Protein AF-A0A060C229-F1 (afdb_monomer_lite)

pLDDT: mean 89.22, std 10.53, range [52.91, 98.19]

InterPro domains:
  IPR002901 Mannosyl-glycoprotein endo-beta-N-acetylglucosamidase-like domain [PF01832] (3-80)
  IPR00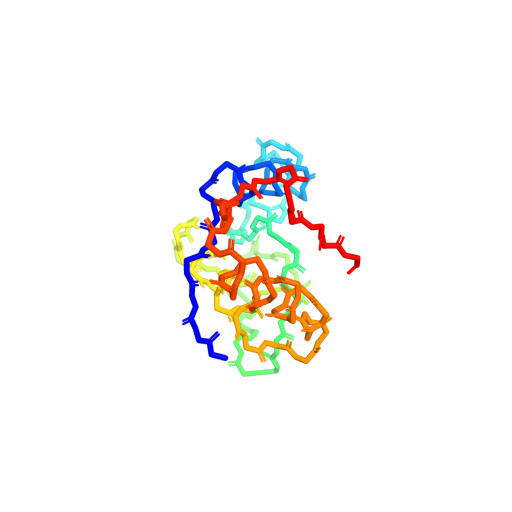2901 Mannosyl-glycoprotein endo-beta-N-acetylglucosamidase-like domain [SM00047] (1-99)
  IPR053195 Bax-like [PTHR40572] (1-97)

Sequence (100 aa):
RVDIIPTSMVATMAAAESGWGTSKLARANNNLFGMKCAQSHCNNEPGKVKGYSHFDSVKESVDAYVATLNTHQAYQSFRQERAQLRQRDEELTAASLFIN

Secondary structure (DSSP, 8-state):
---PPPHHHHHHHHHHHHTTTTSHHHHHH--TT--BPPTTS----TTSPTTB---SSHHHHHHHHHHHHHH-GGGHHHHHHHHHHHHTT----TTT----

Structure (mmCIF, N/CA/C/O backbone):
data_AF-A0A060C229-F1
#
_entry.id   AF-A0A060C229-F1
#
loop_
_atom_site.group_PDB
_atom_site.id
_atom_site.type_symbol
_atom_site.label_atom_id
_atom_site.label_alt_id
_atom_site.label_comp_id
_atom_site.label_asym_id
_atom_site.label_entity_id
_atom_site.label_seq_id
_atom_site.pdbx_PDB_ins_code
_atom_site.Cartn_x
_atom_site.Cartn_y
_atom_site.Cartn_z
_atom_site.occupancy
_atom_site.B_iso_or_equiv
_atom_site.auth_seq_id
_atom_site.auth_comp_id
_atom_site.auth_asym_id
_atom_site.auth_atom_id
_atom_site.pdbx_PDB_model_num
ATOM 1 N N . ARG A 1 1 ? -3.771 -10.178 15.306 1.00 63.38 1 ARG A N 1
ATOM 2 C CA . ARG A 1 1 ? -5.032 -10.653 14.688 1.00 63.38 1 ARG A CA 1
ATOM 3 C C . ARG A 1 1 ? -5.276 -9.824 13.433 1.00 63.38 1 ARG A C 1
ATOM 5 O O . ARG A 1 1 ? -5.025 -8.625 13.488 1.00 63.38 1 ARG A O 1
ATOM 12 N N . VAL A 1 2 ? -5.693 -10.448 12.331 1.00 75.69 2 VAL A N 1
ATOM 13 C CA . VAL A 1 2 ? -6.096 -9.743 11.100 1.00 75.69 2 VAL A CA 1
ATOM 14 C C . VAL A 1 2 ? -7.425 -9.024 11.364 1.00 75.69 2 VAL A C 1
ATOM 16 O O . VAL A 1 2 ? -8.322 -9.630 11.946 1.00 75.69 2 VAL A O 1
ATOM 19 N N . ASP A 1 3 ? -7.524 -7.744 11.004 1.00 81.38 3 ASP A N 1
ATOM 20 C CA . ASP A 1 3 ? -8.747 -6.925 11.097 1.00 81.38 3 ASP A CA 1
ATOM 21 C C . ASP A 1 3 ? -8.796 -5.963 9.896 1.00 81.38 3 ASP A C 1
ATOM 23 O O . ASP A 1 3 ? -7.804 -5.802 9.174 1.00 81.38 3 ASP A O 1
ATOM 27 N N . ILE A 1 4 ? -9.949 -5.332 9.699 1.00 86.56 4 ILE A N 1
ATOM 28 C CA . ILE A 1 4 ? -10.198 -4.340 8.655 1.00 86.56 4 ILE A CA 1
ATOM 29 C C . ILE A 1 4 ? -9.298 -3.119 8.881 1.00 86.56 4 ILE A C 1
ATOM 31 O O . ILE A 1 4 ? -9.135 -2.641 10.005 1.00 86.56 4 ILE A O 1
ATOM 35 N N . ILE A 1 5 ? -8.722 -2.612 7.790 1.00 90.69 5 ILE A N 1
ATOM 36 C CA . ILE A 1 5 ? -8.055 -1.309 7.741 1.00 90.69 5 ILE A CA 1
ATOM 37 C C . ILE A 1 5 ? -9.007 -0.342 7.036 1.00 90.69 5 ILE A C 1
ATOM 39 O O . ILE A 1 5 ? -9.529 -0.709 5.979 1.00 90.69 5 ILE A O 1
ATOM 43 N N . PRO A 1 6 ? -9.246 0.869 7.565 1.00 91.94 6 PRO A N 1
ATOM 44 C CA . PRO A 1 6 ? -10.125 1.828 6.907 1.00 91.94 6 PRO A CA 1
ATOM 45 C C . PRO A 1 6 ? -9.639 2.145 5.488 1.00 91.94 6 PRO A C 1
ATOM 47 O O . PRO A 1 6 ? -8.473 2.485 5.282 1.00 91.94 6 PRO A O 1
ATOM 50 N N . THR A 1 7 ? -10.531 2.070 4.500 1.00 92.69 7 THR A N 1
ATOM 51 C CA . THR A 1 7 ? -10.171 2.280 3.086 1.00 92.69 7 THR A CA 1
ATOM 52 C C . THR A 1 7 ? -9.576 3.665 2.841 1.00 92.69 7 THR A C 1
ATOM 54 O O . THR A 1 7 ? -8.602 3.797 2.102 1.00 92.69 7 THR A O 1
ATOM 57 N N . SER A 1 8 ? -10.118 4.697 3.496 1.00 93.06 8 SER A N 1
ATOM 58 C CA . SER A 1 8 ? -9.610 6.070 3.405 1.00 93.06 8 SER A CA 1
ATOM 59 C C . SER A 1 8 ? -8.169 6.191 3.901 1.00 93.06 8 SER A C 1
ATOM 61 O O . SER A 1 8 ? -7.378 6.914 3.305 1.00 93.06 8 SER A O 1
ATOM 63 N N . MET A 1 9 ? -7.798 5.437 4.936 1.00 93.06 9 MET A N 1
ATOM 64 C CA . MET A 1 9 ? -6.432 5.395 5.454 1.00 93.06 9 MET A CA 1
ATOM 65 C C . MET A 1 9 ? -5.469 4.820 4.410 1.00 93.06 9 MET A C 1
ATOM 67 O O . MET A 1 9 ? -4.452 5.436 4.100 1.00 93.06 9 MET A O 1
ATOM 71 N N . VAL A 1 10 ? -5.817 3.673 3.816 1.00 95.00 10 V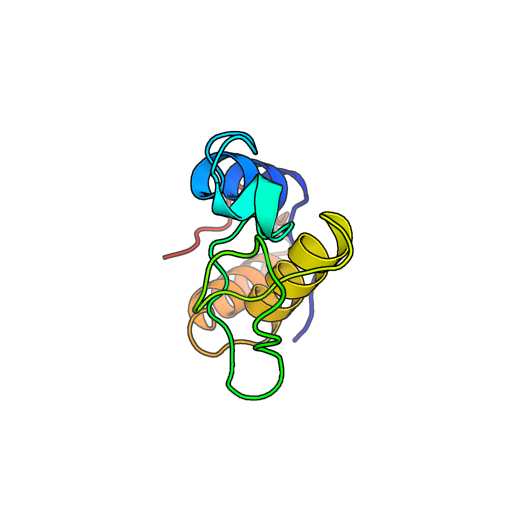AL A N 1
ATOM 72 C CA . VAL A 1 10 ? -5.000 3.031 2.773 1.00 95.00 10 VAL A CA 1
ATOM 73 C C . VAL A 1 10 ? -4.869 3.932 1.544 1.00 95.00 10 VAL A C 1
ATOM 75 O O . VAL A 1 10 ? -3.776 4.052 0.996 1.00 95.00 10 VAL A O 1
ATOM 78 N N . ALA A 1 11 ? -5.951 4.599 1.133 1.00 95.00 11 ALA A N 1
ATOM 79 C CA . ALA A 1 11 ? -5.946 5.520 -0.001 1.00 95.00 11 ALA A CA 1
ATOM 80 C C . ALA A 1 11 ? -5.047 6.746 0.240 1.00 95.00 11 ALA A C 1
ATOM 82 O O . ALA A 1 11 ? -4.258 7.105 -0.633 1.00 95.00 11 ALA A O 1
ATOM 83 N N . THR A 1 12 ? -5.117 7.356 1.427 1.00 94.56 12 THR A N 1
ATOM 84 C CA . THR A 1 12 ? -4.258 8.492 1.796 1.00 94.56 12 THR A CA 1
ATOM 85 C C . THR A 1 12 ? -2.787 8.088 1.839 1.00 94.56 12 THR A C 1
ATOM 87 O O . THR A 1 12 ? -1.952 8.783 1.264 1.00 94.56 12 THR A O 1
ATOM 90 N N . MET A 1 13 ? -2.466 6.940 2.447 1.00 94.81 13 MET A N 1
ATOM 91 C CA . MET A 1 13 ? -1.097 6.411 2.468 1.00 94.81 13 MET A CA 1
ATOM 92 C C . MET A 1 13 ? -0.593 6.127 1.053 1.00 94.81 13 MET A C 1
ATOM 94 O O . MET A 1 13 ? 0.496 6.551 0.688 1.00 94.81 13 MET A O 1
ATOM 98 N N . ALA A 1 14 ? -1.408 5.476 0.220 1.00 97.19 14 ALA A N 1
ATOM 99 C CA . ALA A 1 14 ? -1.069 5.226 -1.173 1.00 97.19 14 ALA A CA 1
ATOM 100 C C . ALA A 1 14 ? -0.754 6.530 -1.915 1.00 97.19 14 ALA A C 1
ATOM 102 O O . ALA A 1 14 ? 0.268 6.609 -2.592 1.00 97.19 14 ALA A O 1
ATOM 103 N N . ALA A 1 15 ? -1.589 7.562 -1.778 1.00 96.69 15 ALA A N 1
ATOM 104 C CA . ALA A 1 15 ? -1.353 8.860 -2.404 1.00 96.69 15 ALA A CA 1
ATOM 105 C C . ALA A 1 15 ? -0.059 9.522 -1.901 1.00 96.69 15 ALA A C 1
ATOM 107 O O . ALA A 1 15 ? 0.727 10.004 -2.719 1.00 96.69 15 ALA A O 1
ATOM 108 N N . ALA A 1 16 ? 0.188 9.510 -0.590 1.00 96.75 16 ALA A N 1
ATOM 109 C CA . ALA A 1 16 ? 1.377 10.106 0.013 1.00 96.75 16 ALA A CA 1
ATOM 110 C C . ALA A 1 16 ? 2.671 9.399 -0.430 1.00 96.75 16 ALA A C 1
ATOM 112 O O . ALA A 1 16 ? 3.570 10.040 -0.970 1.00 96.75 16 ALA A O 1
ATOM 113 N N . GLU A 1 17 ? 2.736 8.075 -0.282 1.00 96.81 17 GLU A N 1
ATOM 114 C CA . GLU A 1 17 ? 3.943 7.275 -0.538 1.00 96.81 17 GLU A CA 1
ATOM 115 C C . GLU A 1 17 ? 4.284 7.164 -2.032 1.00 96.81 17 GLU A C 1
ATOM 117 O O . GLU A 1 17 ? 5.448 7.060 -2.426 1.00 96.81 17 GLU A O 1
ATOM 122 N N . SER A 1 18 ? 3.271 7.219 -2.902 1.00 98.12 18 SER A N 1
ATOM 123 C CA . SER A 1 18 ? 3.461 7.096 -4.351 1.00 98.12 18 SER A CA 1
ATOM 124 C C . SER A 1 18 ? 3.529 8.431 -5.094 1.00 98.12 18 SER A C 1
ATOM 126 O O . SER A 1 18 ? 3.715 8.433 -6.317 1.00 98.12 18 SER A O 1
ATOM 128 N N . GLY A 1 19 ? 3.358 9.561 -4.400 1.00 97.69 19 GLY A N 1
ATOM 129 C CA . GLY A 1 19 ? 3.198 10.871 -5.032 1.00 97.69 19 GLY A CA 1
ATOM 130 C C . GLY A 1 19 ? 1.999 10.889 -5.982 1.00 97.69 19 GLY A C 1
ATOM 131 O O . GLY A 1 19 ? 2.156 11.158 -7.174 1.00 97.69 19 GLY A O 1
ATOM 132 N N . TRP A 1 20 ? 0.818 10.524 -5.481 1.00 97.62 20 TRP A N 1
ATOM 133 C CA . TRP A 1 20 ? -0.419 10.377 -6.261 1.00 97.62 20 TRP A CA 1
ATOM 134 C C . TRP A 1 20 ? -0.285 9.406 -7.447 1.00 97.62 20 TRP A C 1
ATOM 136 O O . TRP A 1 20 ? -0.830 9.628 -8.525 1.00 97.62 20 TRP A O 1
ATOM 146 N N . GLY A 1 21 ? 0.485 8.331 -7.268 1.00 97.56 21 GLY A N 1
ATOM 147 C CA . GLY A 1 21 ? 0.733 7.299 -8.278 1.00 97.56 21 GLY A CA 1
ATOM 148 C C . GLY A 1 21 ? 1.758 7.682 -9.349 1.00 97.56 21 GLY A C 1
ATOM 149 O O . GLY A 1 21 ? 2.005 6.905 -10.270 1.00 97.56 21 GLY A O 1
ATOM 150 N N . THR A 1 22 ? 2.375 8.862 -9.261 1.00 97.94 22 THR A N 1
ATOM 151 C CA . THR A 1 22 ? 3.265 9.370 -10.318 1.00 97.94 22 THR A CA 1
ATOM 152 C C . THR A 1 22 ? 4.717 8.914 -10.171 1.00 97.94 22 THR A C 1
ATOM 154 O O . THR A 1 22 ? 5.485 8.976 -11.145 1.00 97.94 22 THR A O 1
ATOM 157 N N . SER A 1 23 ? 5.108 8.418 -8.990 1.00 98.00 23 SER A N 1
ATOM 158 C CA . SER A 1 23 ? 6.484 7.995 -8.733 1.00 98.00 23 SER A CA 1
ATOM 159 C C . SER A 1 23 ? 6.942 6.919 -9.721 1.00 98.00 23 SER A C 1
ATOM 161 O O . SER A 1 23 ? 6.162 6.116 -10.246 1.00 98.00 23 SER A O 1
ATOM 163 N N . LYS A 1 24 ? 8.251 6.893 -9.999 1.00 96.44 24 LYS A N 1
ATOM 164 C CA . LYS A 1 24 ? 8.832 5.883 -10.895 1.00 96.44 24 LYS A CA 1
ATOM 165 C C . LYS A 1 24 ? 8.558 4.468 -10.382 1.00 96.44 24 LYS A C 1
ATOM 167 O O . LYS A 1 24 ? 8.255 3.594 -11.183 1.00 96.44 24 LYS A O 1
ATOM 172 N N . LEU A 1 25 ? 8.648 4.257 -9.069 1.00 96.19 25 LEU A N 1
ATOM 173 C CA . LEU A 1 25 ? 8.402 2.958 -8.452 1.00 96.19 25 LEU A CA 1
ATOM 174 C C . LEU A 1 25 ? 6.933 2.531 -8.590 1.00 96.19 25 LEU A C 1
ATOM 176 O O . LEU A 1 25 ? 6.674 1.395 -8.980 1.00 96.19 25 LEU A O 1
ATOM 180 N N . ALA A 1 26 ? 5.990 3.449 -8.359 1.00 97.50 26 ALA A N 1
ATOM 181 C CA . ALA A 1 26 ? 4.565 3.179 -8.522 1.00 97.50 26 ALA A CA 1
ATOM 182 C C . ALA A 1 26 ? 4.232 2.743 -9.953 1.00 97.50 26 ALA A C 1
ATOM 184 O O . ALA A 1 26 ? 3.586 1.720 -10.146 1.00 97.50 26 ALA A O 1
ATOM 185 N N . ARG A 1 27 ? 4.739 3.462 -10.962 1.00 96.81 27 ARG A N 1
ATOM 186 C CA . ARG A 1 27 ? 4.449 3.163 -12.375 1.00 96.81 27 ARG A CA 1
ATOM 187 C C . ARG A 1 27 ? 5.192 1.946 -12.916 1.00 96.81 27 ARG A C 1
ATOM 189 O O . ARG A 1 27 ? 4.632 1.194 -13.702 1.00 96.81 27 ARG A O 1
ATOM 196 N N . ALA A 1 28 ? 6.456 1.765 -12.539 1.00 94.94 28 ALA A N 1
ATOM 197 C CA . ALA A 1 28 ? 7.272 0.680 -13.079 1.00 94.94 28 ALA A CA 1
ATOM 198 C C . ALA A 1 28 ? 6.980 -0.657 -12.389 1.00 94.94 28 ALA A C 1
ATOM 200 O O . ALA A 1 28 ? 6.916 -1.688 -13.057 1.00 94.94 28 ALA A O 1
ATOM 201 N N . ASN A 1 29 ? 6.790 -0.648 -11.068 1.00 94.88 29 ASN A N 1
ATOM 202 C CA . ASN A 1 29 ? 6.690 -1.860 -10.254 1.00 94.88 29 ASN A CA 1
ATOM 203 C C . ASN A 1 29 ? 5.271 -2.129 -9.735 1.00 94.88 29 ASN A C 1
ATOM 205 O O . ASN A 1 29 ? 5.099 -3.093 -8.994 1.00 94.88 29 ASN A O 1
ATOM 209 N N . ASN A 1 30 ? 4.284 -1.283 -10.055 1.00 96.50 30 ASN A N 1
ATOM 210 C CA . ASN A 1 30 ? 2.971 -1.277 -9.397 1.00 96.50 30 ASN A CA 1
ATOM 211 C C . ASN A 1 30 ? 3.068 -1.173 -7.863 1.00 96.50 30 ASN A C 1
ATOM 213 O O . ASN A 1 30 ? 2.176 -1.630 -7.164 1.00 96.50 30 ASN A O 1
ATOM 217 N N . ASN A 1 31 ? 4.144 -0.593 -7.321 1.00 96.12 31 ASN A N 1
ATOM 218 C CA . ASN A 1 31 ? 4.441 -0.598 -5.888 1.00 96.12 31 ASN A CA 1
ATOM 219 C C . ASN A 1 31 ? 4.195 0.793 -5.294 1.00 96.12 31 ASN A C 1
ATOM 221 O O . ASN A 1 31 ? 5.030 1.691 -5.420 1.00 96.12 31 ASN A O 1
ATOM 225 N N . LEU A 1 32 ? 3.024 0.969 -4.677 1.00 98.19 32 LEU A N 1
ATOM 226 C CA . LEU A 1 32 ? 2.581 2.266 -4.156 1.00 98.19 32 LEU A CA 1
ATOM 227 C C . LEU A 1 32 ? 3.232 2.645 -2.821 1.00 98.19 32 LEU A C 1
ATOM 229 O O . LEU A 1 32 ? 3.284 3.824 -2.497 1.00 98.19 32 LEU A O 1
ATOM 233 N N . PHE A 1 33 ? 3.726 1.662 -2.066 1.00 97.12 33 PHE A N 1
ATOM 234 C CA . PHE A 1 33 ? 4.104 1.823 -0.655 1.00 97.12 33 PHE A CA 1
ATOM 235 C C . PHE A 1 33 ? 5.605 1.652 -0.404 1.00 97.12 33 PHE A C 1
ATOM 237 O O . PHE A 1 33 ? 6.024 1.393 0.722 1.00 97.12 33 PHE A O 1
ATOM 244 N N . GLY A 1 34 ? 6.430 1.699 -1.453 1.00 95.38 34 GLY A N 1
ATOM 245 C CA . GLY A 1 34 ? 7.880 1.585 -1.292 1.00 95.38 34 GLY A CA 1
ATOM 246 C C . GLY A 1 34 ? 8.344 0.230 -0.750 1.00 95.38 34 GLY A C 1
ATOM 247 O O . GLY A 1 34 ? 9.414 0.151 -0.146 1.00 95.38 34 GLY A O 1
ATOM 248 N N . MET A 1 35 ? 7.560 -0.841 -0.935 1.00 94.00 35 MET A N 1
ATOM 249 C CA . MET A 1 35 ? 7.844 -2.136 -0.313 1.00 94.00 35 MET A CA 1
ATOM 250 C C . MET A 1 35 ? 9.176 -2.681 -0.822 1.00 94.00 35 MET A C 1
ATOM 252 O O . MET A 1 35 ? 9.334 -2.959 -2.016 1.00 94.00 35 MET A O 1
ATOM 256 N N . LYS A 1 36 ? 10.140 -2.809 0.094 1.00 91.56 36 LYS A N 1
ATOM 257 C CA . LYS A 1 36 ? 11.444 -3.394 -0.203 1.00 91.56 36 LYS A CA 1
ATOM 258 C C . LYS A 1 36 ? 11.282 -4.867 -0.508 1.00 91.56 36 LYS A C 1
ATOM 260 O O . LYS A 1 36 ? 10.457 -5.564 0.081 1.00 91.56 36 LYS A O 1
ATOM 265 N N . CYS A 1 37 ? 12.116 -5.330 -1.417 1.00 84.31 37 CYS A N 1
ATOM 266 C CA . CYS A 1 37 ? 12.090 -6.716 -1.797 1.00 84.31 37 CYS A CA 1
ATOM 267 C C . CYS A 1 37 ? 12.713 -7.604 -0.703 1.00 84.31 37 CYS A C 1
ATOM 269 O O . CYS A 1 37 ? 13.862 -7.394 -0.311 1.00 84.31 37 CYS A O 1
ATOM 271 N N . ALA A 1 38 ? 11.967 -8.607 -0.231 1.00 70.75 38 ALA A N 1
ATOM 272 C CA . ALA A 1 38 ? 12.530 -9.734 0.509 1.00 70.75 38 ALA A CA 1
ATOM 273 C C . ALA A 1 38 ? 13.132 -10.725 -0.498 1.00 70.75 38 ALA A C 1
ATOM 275 O O . ALA A 1 38 ? 12.549 -10.950 -1.556 1.00 70.75 38 ALA A O 1
ATOM 276 N N . GLN A 1 39 ? 14.293 -11.298 -0.174 1.00 58.41 39 GLN A N 1
ATOM 277 C CA . GLN A 1 39 ? 15.210 -12.002 -1.088 1.00 58.41 39 GLN A CA 1
ATOM 278 C C . GLN A 1 39 ? 14.574 -13.031 -2.057 1.00 58.41 39 GLN A C 1
ATOM 280 O O . GLN A 1 39 ? 15.180 -13.319 -3.083 1.00 58.41 39 GLN A O 1
ATOM 285 N N . SER A 1 40 ? 13.371 -13.556 -1.790 1.00 52.91 40 SER A N 1
ATOM 286 C CA . SER A 1 40 ? 12.660 -14.526 -2.639 1.00 52.91 40 SER A CA 1
ATOM 287 C C . SER A 1 40 ? 11.802 -13.938 -3.773 1.00 52.91 40 SER A C 1
ATOM 289 O O . SER A 1 40 ? 11.469 -14.677 -4.692 1.00 52.91 40 SER A O 1
ATOM 291 N N . HIS A 1 41 ? 11.441 -12.646 -3.751 1.00 54.22 41 HIS A N 1
ATOM 292 C CA . HIS A 1 41 ? 10.542 -12.030 -4.756 1.00 54.22 41 HIS A CA 1
ATOM 293 C C . HIS A 1 41 ? 11.218 -10.954 -5.618 1.00 54.22 41 HIS A C 1
ATOM 295 O O . HIS A 1 41 ? 10.560 -10.158 -6.293 1.00 54.22 41 HIS A O 1
ATOM 301 N N . CYS A 1 42 ? 12.552 -10.924 -5.616 1.00 63.41 42 CYS A N 1
ATOM 302 C CA . CYS A 1 42 ? 13.327 -9.934 -6.357 1.00 63.41 4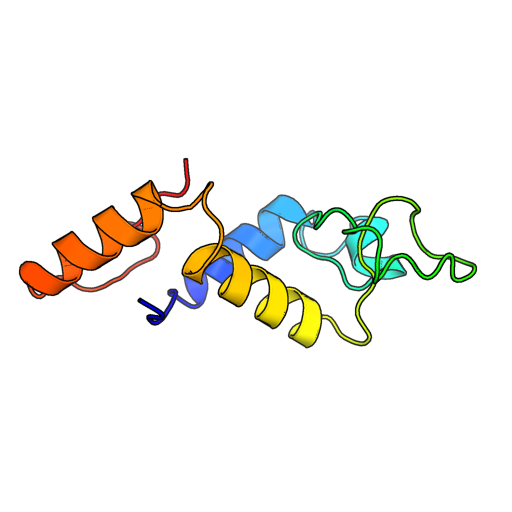2 CYS A CA 1
ATOM 303 C C . CYS A 1 42 ? 13.599 -10.441 -7.767 1.00 63.41 42 CYS A C 1
ATOM 305 O O . CYS A 1 42 ? 14.747 -10.713 -8.121 1.00 63.41 42 CYS A O 1
ATOM 307 N N . ASN A 1 43 ? 12.556 -10.573 -8.586 1.00 60.41 43 ASN A N 1
ATOM 308 C CA . ASN A 1 43 ? 12.796 -10.762 -10.010 1.00 60.41 43 ASN A CA 1
ATOM 309 C C . ASN A 1 43 ? 13.362 -9.445 -10.543 1.00 60.41 43 ASN A C 1
ATOM 311 O O . ASN A 1 43 ? 12.706 -8.403 -10.512 1.00 60.41 43 ASN A O 1
ATOM 315 N N . ASN A 1 44 ? 14.619 -9.482 -10.982 1.00 67.75 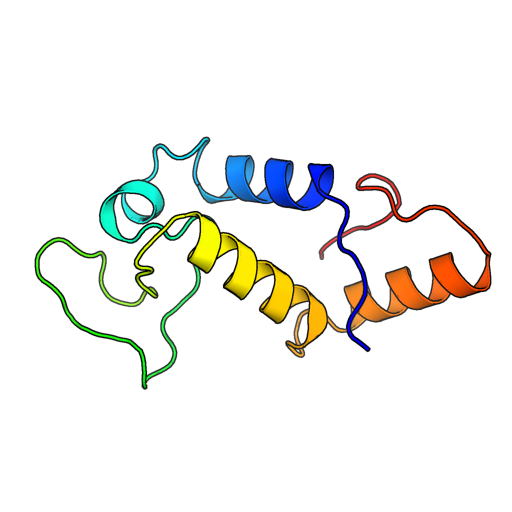44 ASN A N 1
ATOM 316 C CA . ASN A 1 44 ? 15.274 -8.370 -11.663 1.00 67.75 44 ASN A CA 1
ATOM 317 C C . ASN A 1 44 ? 14.737 -8.272 -13.096 1.00 67.75 44 ASN A C 1
ATOM 319 O O . ASN A 1 44 ? 15.462 -8.503 -14.063 1.00 67.75 44 ASN A O 1
ATOM 323 N N . GLU A 1 45 ? 13.450 -7.978 -13.225 1.00 79.75 45 GLU A N 1
ATOM 324 C CA . GLU A 1 45 ? 12.803 -7.831 -14.517 1.00 79.75 45 GLU A CA 1
ATOM 325 C C . GLU A 1 45 ? 13.234 -6.501 -15.175 1.00 79.75 45 GLU A C 1
ATOM 327 O O . GLU A 1 45 ? 13.319 -5.463 -14.497 1.00 79.75 45 GLU A O 1
ATOM 332 N N . PRO A 1 46 ? 13.545 -6.497 -16.486 1.00 85.62 46 PRO A N 1
ATOM 333 C CA . PRO A 1 46 ? 13.885 -5.278 -17.209 1.00 85.62 46 PRO A CA 1
ATOM 334 C C . PRO A 1 46 ? 12.827 -4.181 -17.036 1.00 85.62 46 PRO A C 1
ATOM 336 O O . PRO A 1 46 ? 11.628 -4.420 -17.118 1.00 85.62 46 PRO A O 1
ATOM 339 N N . GLY A 1 47 ? 13.277 -2.949 -16.794 1.00 87.44 47 GLY A N 1
ATOM 340 C CA . GLY A 1 47 ? 12.391 -1.795 -16.608 1.00 87.44 47 GLY A CA 1
ATOM 341 C C . GLY A 1 47 ? 11.862 -1.601 -15.182 1.00 87.44 47 GLY A C 1
ATOM 342 O O . GLY A 1 47 ? 11.342 -0.522 -14.892 1.00 87.44 47 GLY A O 1
ATOM 343 N N . LYS A 1 48 ? 12.053 -2.563 -14.268 1.00 91.56 48 LYS A N 1
ATOM 344 C CA . LYS A 1 48 ? 11.679 -2.421 -12.852 1.00 91.56 48 LYS A CA 1
ATOM 345 C C . LYS A 1 48 ? 12.759 -1.711 -12.034 1.00 91.56 48 LYS A C 1
ATOM 347 O O . LYS A 1 48 ? 13.959 -1.792 -12.310 1.00 91.56 48 LYS A O 1
ATOM 352 N N . VAL A 1 49 ? 12.334 -1.004 -10.990 1.00 92.38 49 VAL A N 1
ATOM 353 C CA . VAL A 1 49 ? 13.229 -0.397 -10.000 1.00 92.38 49 VAL A CA 1
ATOM 354 C C . VAL A 1 49 ? 13.790 -1.496 -9.099 1.00 92.38 49 VAL A C 1
ATOM 356 O O . VAL A 1 49 ? 13.038 -2.215 -8.441 1.00 92.38 49 VAL A O 1
ATOM 359 N N . LYS A 1 50 ? 15.122 -1.618 -9.067 1.00 90.00 50 LYS A N 1
ATOM 360 C CA . LYS A 1 50 ? 15.838 -2.632 -8.280 1.00 90.00 50 LYS A CA 1
ATOM 361 C C . LYS A 1 50 ? 15.704 -2.389 -6.775 1.00 90.00 50 LYS A C 1
ATOM 363 O O . LYS A 1 50 ? 15.649 -1.245 -6.333 1.00 90.00 50 LYS A O 1
ATOM 368 N N . GLY A 1 51 ? 15.715 -3.473 -5.998 1.00 89.00 51 GLY A N 1
ATOM 369 C CA . GLY A 1 51 ? 15.648 -3.436 -4.528 1.00 89.00 51 GLY A CA 1
ATOM 370 C C . GLY A 1 51 ? 14.235 -3.302 -3.951 1.00 89.00 51 GLY A C 1
ATOM 371 O O . GLY A 1 51 ? 14.062 -3.360 -2.734 1.00 89.00 51 GLY A O 1
ATOM 372 N N . TYR A 1 52 ? 13.223 -3.185 -4.810 1.00 91.81 52 TYR A N 1
ATOM 373 C CA . TYR A 1 52 ? 11.818 -3.090 -4.429 1.00 91.81 52 TYR A CA 1
ATOM 374 C C . TYR A 1 52 ? 11.022 -4.242 -5.024 1.00 91.81 52 TYR A C 1
ATOM 376 O O . TYR A 1 52 ? 11.357 -4.748 -6.096 1.00 91.81 52 TYR A O 1
ATOM 384 N N . SER A 1 53 ? 9.959 -4.639 -4.333 1.00 92.06 53 SER A N 1
ATOM 385 C CA . SER A 1 53 ? 9.001 -5.602 -4.867 1.00 92.06 53 SER A CA 1
ATOM 386 C C . SER A 1 53 ? 8.361 -5.053 -6.144 1.00 92.06 53 SER A C 1
ATOM 388 O O . SER A 1 53 ? 8.178 -3.836 -6.282 1.00 92.06 53 SER A O 1
ATOM 390 N N . HIS A 1 54 ? 8.034 -5.949 -7.072 1.00 91.69 54 HIS A N 1
ATOM 391 C CA . HIS A 1 54 ? 7.146 -5.682 -8.199 1.00 91.69 54 HIS A CA 1
ATOM 392 C C . HIS A 1 54 ? 5.875 -6.503 -8.008 1.00 91.69 54 HIS A C 1
ATOM 394 O O . HIS A 1 54 ? 5.919 -7.580 -7.417 1.00 91.69 54 HIS A O 1
ATOM 400 N N . PHE A 1 55 ? 4.764 -5.959 -8.480 1.00 92.44 55 PHE A N 1
ATOM 401 C CA . PHE A 1 55 ? 3.452 -6.583 -8.405 1.00 92.44 55 PHE A CA 1
ATOM 402 C C . PHE A 1 55 ? 2.834 -6.623 -9.799 1.00 92.44 55 PHE A C 1
ATOM 404 O O . PHE A 1 55 ? 3.067 -5.713 -10.608 1.00 92.44 55 PHE A O 1
ATOM 411 N N . ASP A 1 56 ? 2.005 -7.627 -10.066 1.00 92.56 56 ASP A N 1
ATOM 412 C CA . ASP A 1 56 ? 1.331 -7.762 -11.359 1.00 92.56 56 ASP A CA 1
ATOM 413 C C . ASP A 1 56 ? 0.241 -6.694 -11.513 1.00 92.56 56 ASP A C 1
ATOM 415 O O . ASP A 1 56 ? -0.088 -6.263 -12.620 1.00 92.56 56 ASP A O 1
ATOM 419 N N . SER A 1 57 ? -0.274 -6.181 -10.391 1.00 95.94 57 SER A N 1
ATOM 420 C CA . SER A 1 57 ? -1.240 -5.087 -10.368 1.00 95.94 57 SER A CA 1
ATOM 421 C C . SER A 1 57 ? -1.080 -4.165 -9.160 1.00 95.94 57 SER A C 1
ATOM 423 O O . SER A 1 57 ? -0.531 -4.532 -8.122 1.00 95.94 57 SER A O 1
ATOM 425 N N . VAL A 1 58 ? -1.645 -2.958 -9.262 1.00 96.31 58 VAL A N 1
ATOM 426 C CA . VAL A 1 58 ? -1.776 -2.038 -8.118 1.00 96.31 58 VAL A CA 1
ATOM 427 C C . VAL A 1 58 ? -2.555 -2.687 -6.969 1.00 96.31 58 VAL A C 1
ATOM 429 O O . VAL A 1 58 ? -2.222 -2.481 -5.803 1.00 96.31 58 VAL A O 1
ATOM 432 N N . LYS A 1 59 ? -3.566 -3.505 -7.289 1.00 96.81 59 LYS A N 1
ATOM 433 C CA . LYS A 1 59 ? -4.352 -4.235 -6.291 1.00 96.81 59 LYS A CA 1
ATOM 434 C C . LYS A 1 59 ? -3.472 -5.157 -5.446 1.00 96.81 59 LYS A C 1
ATOM 436 O O . LYS A 1 59 ? -3.599 -5.143 -4.228 1.00 96.81 59 LYS A O 1
ATOM 441 N N . GLU A 1 60 ? -2.560 -5.901 -6.063 1.00 95.94 60 GLU A N 1
ATOM 442 C CA . GLU A 1 60 ? -1.643 -6.775 -5.323 1.00 95.94 60 GLU A CA 1
ATOM 443 C C . GLU A 1 60 ? -0.712 -5.995 -4.393 1.00 95.94 60 GLU A C 1
ATOM 445 O O . GLU A 1 60 ? -0.468 -6.427 -3.268 1.00 95.94 60 GLU A O 1
ATOM 450 N N . SER A 1 61 ? -0.244 -4.815 -4.809 1.00 95.38 61 SER A N 1
ATOM 451 C CA . SER A 1 61 ? 0.532 -3.945 -3.921 1.00 95.38 61 SER A CA 1
ATOM 452 C C . SER A 1 61 ? -0.276 -3.483 -2.710 1.00 95.38 61 SER A C 1
ATOM 454 O O . SER A 1 61 ? 0.266 -3.433 -1.604 1.00 95.38 61 SER A O 1
ATOM 456 N N . VAL A 1 62 ? -1.560 -3.166 -2.897 1.00 96.75 62 VAL A N 1
ATOM 457 C CA . VAL A 1 62 ? -2.474 -2.814 -1.800 1.00 96.75 62 VAL A CA 1
ATOM 458 C C . VAL A 1 62 ? -2.701 -4.006 -0.874 1.00 96.75 62 VAL A C 1
ATOM 460 O O . VAL A 1 62 ? -2.583 -3.856 0.342 1.00 96.75 62 VAL A O 1
ATOM 463 N N . ASP A 1 63 ? -2.955 -5.191 -1.426 1.00 95.38 63 ASP A N 1
ATOM 464 C CA . ASP A 1 63 ? -3.170 -6.410 -0.644 1.00 95.38 63 ASP A CA 1
ATOM 465 C C . ASP A 1 63 ? -1.917 -6.761 0.187 1.00 95.38 63 ASP A C 1
ATOM 467 O O . ASP A 1 63 ? -2.018 -7.052 1.384 1.00 95.38 63 ASP A O 1
ATOM 471 N N . ALA A 1 64 ? -0.720 -6.641 -0.398 1.00 94.50 64 ALA A N 1
ATOM 472 C CA . ALA A 1 64 ? 0.552 -6.864 0.291 1.00 94.50 64 ALA A CA 1
ATOM 473 C C . ALA A 1 64 ? 0.801 -5.848 1.420 1.00 94.50 64 ALA A C 1
ATOM 475 O O . ALA A 1 64 ? 1.267 -6.208 2.509 1.00 94.50 64 ALA A O 1
ATOM 476 N N . TYR A 1 65 ? 0.460 -4.578 1.199 1.00 95.38 65 TYR A N 1
ATOM 477 C CA . TYR A 1 65 ? 0.577 -3.544 2.224 1.00 95.38 65 TYR A CA 1
ATOM 478 C C . TYR A 1 65 ? -0.406 -3.768 3.382 1.00 95.38 65 TYR A C 1
ATOM 480 O O . TYR A 1 65 ? -0.005 -3.758 4.547 1.00 95.38 65 TYR A O 1
ATOM 488 N N . VAL A 1 66 ? -1.672 -4.081 3.089 1.00 95.19 66 VAL A N 1
ATOM 489 C CA . VAL A 1 66 ? -2.682 -4.411 4.111 1.00 95.19 66 VAL A CA 1
ATOM 490 C C . VAL A 1 66 ? -2.281 -5.654 4.913 1.00 95.19 66 VAL A C 1
ATOM 492 O O . VAL A 1 66 ? -2.449 -5.685 6.138 1.00 95.19 66 VAL A O 1
ATOM 495 N N . ALA A 1 67 ? -1.700 -6.666 4.265 1.00 94.12 67 ALA A N 1
ATOM 496 C CA . ALA A 1 67 ? -1.139 -7.828 4.950 1.00 94.12 67 ALA A CA 1
ATOM 497 C C . ALA A 1 67 ? 0.016 -7.432 5.886 1.00 94.12 67 ALA A C 1
ATOM 499 O O . ALA A 1 67 ? 0.083 -7.902 7.026 1.00 94.12 67 ALA A O 1
ATOM 500 N N . THR A 1 68 ? 0.883 -6.516 5.447 1.00 93.19 68 THR A N 1
ATOM 501 C CA . THR A 1 68 ? 2.010 -5.999 6.238 1.00 93.19 68 THR A CA 1
ATOM 502 C C . THR A 1 68 ? 1.520 -5.272 7.491 1.00 93.19 68 THR A C 1
ATOM 504 O O . THR A 1 68 ? 1.965 -5.597 8.593 1.00 93.19 68 THR A O 1
ATOM 507 N N . LEU A 1 69 ? 0.534 -4.378 7.369 1.00 94.12 69 LEU A N 1
ATOM 508 C CA . LEU A 1 69 ? -0.087 -3.697 8.515 1.00 94.12 69 LEU A CA 1
ATOM 509 C C . LEU A 1 69 ? -0.665 -4.695 9.537 1.00 94.12 69 LEU A C 1
ATOM 511 O O . LEU A 1 69 ? -0.580 -4.508 10.756 1.00 94.12 69 LEU A O 1
ATOM 515 N N . ASN A 1 70 ? -1.228 -5.799 9.046 1.00 93.81 70 ASN A N 1
ATOM 516 C CA . ASN A 1 70 ? -1.864 -6.817 9.875 1.00 93.81 70 ASN A CA 1
ATOM 517 C C . ASN A 1 70 ? -0.910 -7.835 10.511 1.00 93.81 70 ASN A C 1
ATOM 519 O O . ASN A 1 70 ? -1.308 -8.492 11.478 1.00 93.81 70 ASN A O 1
ATOM 523 N N . THR A 1 71 ? 0.321 -7.974 10.018 1.00 92.06 71 THR A N 1
ATOM 524 C CA . THR A 1 71 ? 1.208 -9.076 10.433 1.00 92.06 71 THR A CA 1
ATOM 525 C C . THR A 1 71 ? 2.606 -8.634 10.851 1.00 92.06 71 THR A C 1
ATOM 527 O O . THR A 1 71 ? 3.164 -9.206 11.784 1.00 92.06 71 THR A O 1
ATOM 530 N N . HIS A 1 72 ? 3.172 -7.596 10.233 1.00 92.94 72 HIS A N 1
ATOM 531 C CA . HIS A 1 72 ? 4.583 -7.266 10.402 1.00 92.94 72 HIS A CA 1
ATOM 532 C C . HIS A 1 72 ? 4.884 -6.658 11.779 1.00 92.94 72 HIS A C 1
ATOM 534 O O . HIS A 1 72 ? 4.103 -5.866 12.314 1.00 92.94 72 HIS A O 1
ATOM 540 N N . GLN A 1 73 ? 6.031 -7.009 12.364 1.00 92.94 73 GLN A N 1
ATOM 541 C CA . GLN A 1 73 ? 6.400 -6.630 13.733 1.00 92.94 73 GLN A CA 1
ATOM 542 C C . GLN A 1 73 ? 6.447 -5.109 13.945 1.00 92.94 73 GLN A C 1
ATOM 544 O O . GLN A 1 73 ? 5.975 -4.626 14.969 1.00 92.94 73 GLN A O 1
ATOM 549 N N . ALA A 1 74 ? 6.925 -4.353 12.952 1.00 92.12 74 ALA A N 1
ATOM 550 C CA . ALA A 1 74 ? 6.978 -2.888 13.015 1.00 92.12 74 ALA A CA 1
ATOM 551 C C . ALA A 1 74 ? 5.604 -2.232 13.270 1.00 92.12 74 ALA A C 1
ATOM 553 O O . ALA A 1 74 ? 5.532 -1.193 13.908 1.00 92.12 74 ALA A O 1
ATOM 554 N N . TYR A 1 75 ? 4.507 -2.873 12.852 1.00 93.06 75 TYR A N 1
ATOM 555 C CA . TYR A 1 75 ? 3.145 -2.358 13.037 1.00 93.06 75 TYR A CA 1
ATOM 556 C C . TYR A 1 75 ? 2.447 -2.930 14.280 1.00 93.06 75 TYR A C 1
ATOM 558 O O . TYR A 1 75 ? 1.218 -2.962 14.351 1.00 93.06 75 TYR A O 1
ATOM 566 N N . GLN A 1 76 ? 3.199 -3.427 15.269 1.00 93.25 76 GLN A N 1
ATOM 567 C CA . GLN A 1 76 ? 2.612 -3.957 16.502 1.00 93.25 76 GLN A CA 1
ATOM 568 C C . GLN A 1 76 ? 1.788 -2.898 17.243 1.00 93.25 76 GLN A C 1
ATOM 570 O O . GLN A 1 76 ? 0.649 -3.191 17.606 1.00 93.25 76 GLN A O 1
ATOM 575 N N . SER A 1 77 ? 2.320 -1.686 17.420 1.00 92.19 77 SER A N 1
ATOM 576 C CA . SER A 1 77 ? 1.626 -0.597 18.121 1.00 92.19 77 SER A CA 1
ATOM 577 C C . SER A 1 77 ? 0.321 -0.219 17.420 1.00 92.19 77 SER A C 1
ATOM 579 O O . SER A 1 77 ? -0.723 -0.154 18.060 1.00 92.19 77 SER A O 1
ATOM 581 N N . PHE A 1 78 ? 0.343 -0.117 16.088 1.00 92.06 78 PHE A N 1
ATOM 582 C CA . PHE A 1 78 ? -0.856 0.102 15.274 1.00 92.06 78 PHE A CA 1
ATOM 583 C C . PHE A 1 78 ? -1.928 -0.981 15.502 1.00 92.06 78 PHE A C 1
ATOM 585 O O . PHE A 1 78 ? -3.118 -0.697 15.644 1.00 92.06 78 PHE A O 1
ATOM 592 N N . ARG A 1 79 ? -1.526 -2.256 15.587 1.00 93.62 79 ARG A N 1
ATOM 593 C CA . ARG A 1 79 ? -2.465 -3.350 15.886 1.00 93.62 79 ARG A CA 1
ATOM 594 C C . ARG A 1 79 ? -2.986 -3.319 17.320 1.00 93.62 79 ARG A C 1
ATOM 596 O O . ARG A 1 79 ? -4.110 -3.763 17.547 1.00 93.62 79 ARG A O 1
ATOM 603 N N . GLN A 1 80 ? -2.186 -2.846 18.273 1.00 92.25 80 GLN A N 1
ATOM 604 C CA . GLN A 1 80 ? -2.608 -2.676 19.664 1.00 92.25 80 GLN A CA 1
ATOM 605 C C . GLN A 1 80 ? -3.627 -1.544 19.793 1.00 92.25 80 GLN A C 1
ATOM 607 O O . GLN A 1 80 ? -4.664 -1.753 20.414 1.00 92.25 80 GLN A O 1
ATOM 612 N N . GLU A 1 81 ? -3.387 -0.402 19.149 1.00 91.56 81 GLU A N 1
ATOM 613 C CA . GLU A 1 81 ? -4.325 0.724 19.106 1.00 91.56 81 GLU A CA 1
ATOM 614 C C . GLU A 1 81 ? -5.672 0.296 18.508 1.00 91.56 81 GLU A C 1
ATOM 616 O O . GLU A 1 81 ? -6.717 0.458 19.137 1.00 91.56 81 GLU A O 1
ATOM 621 N N . ARG A 1 82 ? -5.650 -0.397 17.361 1.00 92.75 82 ARG A N 1
ATOM 622 C CA . ARG A 1 82 ? -6.856 -1.012 16.780 1.00 92.75 82 ARG A CA 1
ATOM 623 C C . ARG A 1 82 ? -7.589 -1.927 17.756 1.00 92.75 82 ARG A C 1
ATOM 625 O O . ARG A 1 82 ? -8.812 -1.882 17.840 1.00 92.75 82 ARG A O 1
ATOM 632 N N . ALA A 1 83 ? -6.861 -2.782 18.471 1.00 92.00 83 ALA A N 1
ATOM 633 C CA . ALA A 1 83 ? -7.469 -3.697 19.430 1.00 92.00 83 ALA A CA 1
ATOM 634 C C . ALA A 1 83 ? -8.120 -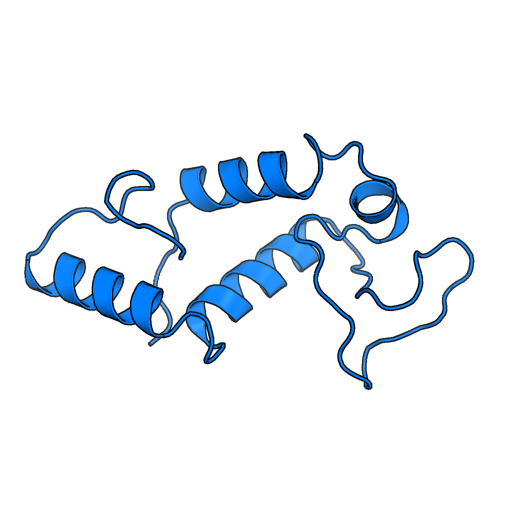2.950 20.607 1.00 92.00 83 ALA A C 1
ATOM 636 O O . ALA A 1 83 ? -9.173 -3.376 21.074 1.00 92.00 83 ALA A O 1
ATOM 637 N N . GLN A 1 84 ? -7.533 -1.839 21.057 1.00 92.31 84 GLN A N 1
ATOM 638 C CA . GLN A 1 84 ? -8.102 -0.994 22.110 1.00 92.31 84 GLN A CA 1
ATOM 639 C C . GLN A 1 84 ? -9.380 -0.291 21.647 1.00 92.31 84 GLN A C 1
ATOM 641 O O . GLN A 1 84 ? -10.375 -0.336 22.363 1.00 92.31 84 GLN A O 1
ATOM 646 N N . LEU A 1 85 ? -9.393 0.282 20.440 1.00 91.75 85 LEU A N 1
ATOM 647 C CA . LEU A 1 85 ? -10.600 0.889 19.863 1.00 91.75 85 LEU A CA 1
ATOM 648 C C . LEU A 1 85 ? -11.749 -0.123 19.780 1.00 91.75 85 LEU A C 1
ATOM 650 O O . LEU A 1 85 ? -12.859 0.158 20.219 1.00 91.75 85 LEU A O 1
ATOM 654 N N . ARG A 1 86 ? -11.458 -1.351 19.330 1.00 90.88 86 ARG A N 1
ATOM 655 C CA . ARG A 1 86 ? -12.439 -2.449 19.303 1.00 90.88 86 ARG A CA 1
ATOM 656 C C . ARG A 1 86 ? -12.983 -2.805 20.685 1.00 90.88 86 ARG A C 1
ATOM 658 O O . ARG A 1 86 ? -14.159 -3.119 20.798 1.00 90.88 86 ARG A O 1
ATOM 665 N N . GLN A 1 87 ? -12.152 -2.779 21.727 1.00 92.94 87 GLN A N 1
ATOM 666 C CA . GLN A 1 87 ? -12.604 -3.043 23.100 1.00 92.94 87 GLN A CA 1
ATOM 667 C C . GLN A 1 87 ? -13.529 -1.948 23.638 1.00 92.94 87 GLN A C 1
ATOM 669 O O . GLN A 1 87 ? -14.351 -2.231 24.505 1.00 92.94 87 GLN A O 1
ATOM 674 N N . ARG A 1 88 ? -13.395 -0.720 23.130 1.00 93.06 88 ARG A N 1
ATOM 675 C CA . ARG A 1 88 ? -14.246 0.423 23.486 1.00 93.06 88 ARG A CA 1
ATOM 676 C C . ARG A 1 88 ? -15.463 0.585 22.570 1.00 93.06 88 ARG A C 1
ATOM 678 O O . ARG A 1 88 ? -16.211 1.535 22.749 1.00 93.06 88 ARG A O 1
ATOM 685 N N . ASP A 1 89 ? -15.652 -0.333 21.619 1.00 89.62 89 ASP A N 1
ATOM 686 C CA . ASP A 1 89 ? -16.672 -0.255 20.564 1.00 89.62 89 ASP A CA 1
ATOM 687 C C . ASP A 1 89 ? -16.604 1.058 19.756 1.00 89.62 89 ASP A C 1
ATOM 689 O O . ASP A 1 89 ? -17.603 1.597 19.285 1.00 89.62 89 ASP A O 1
ATOM 693 N N . GLU A 1 90 ? -15.389 1.591 19.605 1.00 90.25 90 GLU A N 1
ATOM 694 C CA . GLU A 1 90 ? -15.119 2.791 18.821 1.00 90.25 90 GLU A CA 1
ATOM 695 C C . GLU A 1 90 ? -14.876 2.432 17.351 1.00 90.25 90 GLU A C 1
ATOM 697 O O . GLU A 1 90 ? -14.262 1.412 17.011 1.00 90.25 90 GLU A O 1
ATOM 702 N N . GLU A 1 91 ? -15.347 3.302 16.459 1.00 87.06 91 GLU A N 1
ATOM 703 C CA . GLU A 1 91 ? -15.166 3.126 15.025 1.00 87.06 91 GLU A CA 1
ATOM 704 C C . GLU A 1 91 ? -13.684 3.238 14.639 1.00 87.06 91 GLU A C 1
ATOM 706 O O . GLU A 1 91 ? -12.974 4.165 15.031 1.00 87.06 91 GLU A O 1
ATOM 711 N N . LEU A 1 92 ? -13.216 2.300 13.812 1.00 87.19 92 LEU A N 1
ATOM 712 C CA . LEU A 1 92 ? -11.894 2.383 13.205 1.00 87.19 92 LEU A CA 1
ATOM 713 C C . LEU A 1 92 ? -11.957 3.365 12.033 1.00 87.19 92 LEU A C 1
ATOM 715 O O . LEU A 1 92 ? -12.411 3.019 10.944 1.00 87.19 92 LEU A O 1
ATOM 719 N N . THR A 1 93 ? -11.473 4.582 12.246 1.00 87.00 93 THR A N 1
ATOM 720 C CA . THR A 1 93 ? -11.341 5.604 11.204 1.00 87.00 93 THR A CA 1
ATOM 721 C C . THR A 1 93 ? -9.869 5.905 10.936 1.00 87.00 93 THR A C 1
ATOM 723 O O . THR A 1 93 ? -8.991 5.558 11.723 1.00 87.00 93 THR A O 1
ATOM 726 N N . ALA A 1 94 ? -9.576 6.579 9.822 1.00 82.19 94 ALA A N 1
ATOM 727 C CA . ALA A 1 94 ? -8.223 7.072 9.562 1.00 82.19 94 ALA A CA 1
ATOM 728 C C . ALA A 1 94 ? -7.767 8.117 10.601 1.00 82.19 94 ALA A C 1
ATOM 730 O O . ALA A 1 94 ? -6.575 8.269 10.820 1.00 82.19 94 ALA A O 1
ATOM 731 N N . ALA A 1 95 ? -8.702 8.836 11.233 1.00 82.69 95 ALA A N 1
ATOM 732 C CA . ALA A 1 95 ? -8.392 9.850 12.240 1.00 82.69 95 ALA A CA 1
ATOM 733 C C . ALA A 1 95 ? -8.123 9.245 13.626 1.00 82.69 95 ALA A C 1
ATOM 735 O O . ALA A 1 95 ? -7.344 9.797 14.395 1.00 82.69 95 ALA A O 1
ATOM 736 N N . SER A 1 96 ? -8.759 8.115 13.943 1.00 82.94 96 SER A N 1
ATOM 737 C CA . SER A 1 96 ? -8.585 7.412 15.219 1.00 82.94 96 SER A CA 1
ATOM 738 C C . SER A 1 96 ? -7.391 6.457 15.228 1.00 82.94 96 SER A C 1
ATOM 740 O O . SER A 1 96 ? -7.121 5.850 16.255 1.00 82.94 96 SER A O 1
ATOM 742 N N . LEU A 1 97 ? -6.734 6.252 14.084 1.00 82.94 97 LEU A N 1
ATOM 743 C CA . LEU A 1 97 ? -5.634 5.310 13.922 1.00 82.94 97 LEU A CA 1
ATOM 744 C C . LEU A 1 97 ? -4.407 6.019 13.373 1.00 82.94 97 LEU A C 1
ATOM 746 O O . LEU A 1 97 ? -4.439 6.532 12.255 1.00 82.94 97 LEU A O 1
ATOM 750 N N . PHE A 1 98 ? -3.304 5.972 14.116 1.00 74.75 98 PHE A N 1
ATOM 751 C CA . PHE A 1 98 ? -2.046 6.552 13.670 1.00 74.75 98 PHE A CA 1
ATOM 752 C C . PHE A 1 98 ? -1.022 5.462 13.342 1.00 74.75 98 PHE A C 1
ATOM 754 O O . PHE A 1 98 ? -0.866 4.472 14.057 1.00 74.75 98 PHE A O 1
ATOM 761 N N . ILE A 1 99 ? -0.297 5.641 12.238 1.00 67.75 99 ILE A N 1
ATOM 762 C CA . ILE A 1 99 ? 0.882 4.831 11.927 1.00 67.75 99 ILE A CA 1
ATOM 763 C C . ILE A 1 99 ? 2.101 5.671 12.304 1.00 67.75 99 ILE A C 1
ATOM 765 O O . ILE A 1 99 ? 2.382 6.661 11.635 1.00 67.75 99 ILE A O 1
ATOM 769 N N . ASN A 1 100 ? 2.785 5.276 13.381 1.00 55.03 100 ASN A N 1
ATOM 770 C CA . ASN A 1 100 ? 4.120 5.778 13.727 1.00 55.03 100 ASN A CA 1
ATOM 771 C C . ASN A 1 100 ? 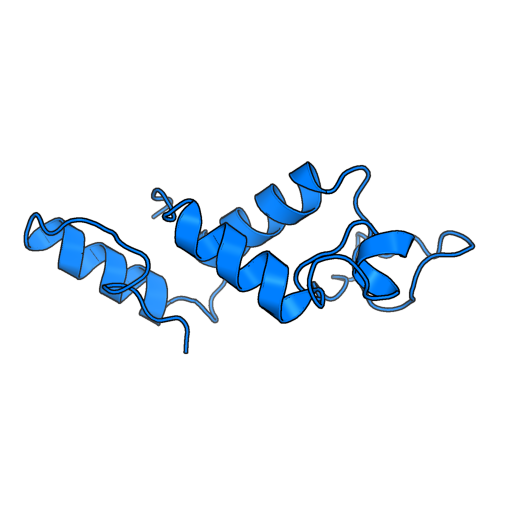5.204 5.035 12.945 1.00 55.03 100 ASN A C 1
ATOM 773 O O . ASN A 1 100 ? 5.034 3.809 12.739 1.00 55.03 100 ASN A O 1
#

Foldseek 3Di:
DQDDADPVLLVVQLCVQCVHQPRQQCVQQVASNQAFDDPPQQDVDPSHDGRHHHDPHVVVNSVVVSVCCRDPPLNPVQVVQVVVCVVVVHDNDSVSTDRD

Organism: NCBI:txid237777

Radius of gyration: 14.73 Å; chains: 1; bounding box: 32×25×41 Å